Protein AF-A0A972MI60-F1 (afdb_monomer_lite)

Sequence (101 aa):
MVGKDPAAHAKLRHRAHRRRNSSFDRVSQPGEVEVTTVKISGMSCEHCVKRVARALESLPGVKNVRVSLEKGEATFEQPEGLSLDEIVRAIEEAGYRVVRT

Secondary structure (DSSP, 8-state):
-------------------------------S-EEEEEEEET--SHHHHHHHHHHHHTSTT-EEEEEETTTTEEEEEEPTT--HHHHHHHHHHTT-EEE--

pLDDT: mean 77.93, std 16.29, range [45.16, 92.56]

Foldseek 3Di:
DDDDDDDDDDDDDDDDDDDDPPPPPPPDDDDPWDKDKWAKPPDDDPVLQVLLQVLQVPDPPKAPWDADPPRNMIIIGDDPPDDPVNSQVSNVVSVIGTDDD

Structure (mmCIF, N/CA/C/O backbone):
data_AF-A0A972MI60-F1
#
_entry.id   AF-A0A972MI60-F1
#
loop_
_atom_site.group_PDB
_atom_site.id
_atom_site.type_symbol
_atom_site.label_atom_id
_atom_site.label_alt_id
_atom_site.label_comp_id
_atom_site.label_asym_id
_atom_site.label_entity_id
_atom_site.label_seq_id
_atom_site.pdbx_PDB_ins_code
_atom_site.Cartn_x
_atom_site.Cartn_y
_atom_site.Cartn_z
_atom_site.occupancy
_atom_site.B_iso_or_equiv
_atom_site.auth_seq_id
_atom_site.auth_comp_id
_atom_site.auth_asym_id
_atom_site.auth_atom_id
_atom_site.pdbx_PDB_model_num
ATOM 1 N N . MET A 1 1 ? 46.280 73.271 13.081 1.00 48.62 1 MET A N 1
ATOM 2 C CA . MET A 1 1 ? 45.981 72.738 14.426 1.00 48.62 1 MET A CA 1
ATOM 3 C C . MET A 1 1 ? 44.472 72.575 14.528 1.00 48.62 1 MET A C 1
ATOM 5 O O . MET A 1 1 ? 43.794 73.564 14.305 1.00 48.62 1 MET A O 1
ATOM 9 N N . VAL A 1 2 ? 44.017 71.353 14.858 1.00 52.25 2 VAL A N 1
ATOM 10 C CA . VAL A 1 2 ? 42.635 70.937 15.220 1.00 52.25 2 VAL A CA 1
ATOM 11 C C . VAL A 1 2 ? 41.615 70.967 14.062 1.00 52.25 2 VAL A C 1
ATOM 13 O O . VAL A 1 2 ? 41.444 72.001 13.444 1.00 52.25 2 VAL A O 1
ATOM 16 N N . GLY A 1 3 ? 40.886 69.915 13.673 1.00 49.72 3 GLY A N 1
ATOM 17 C CA . GLY A 1 3 ? 40.716 68.510 14.087 1.00 49.72 3 GLY A CA 1
ATOM 18 C C . GLY A 1 3 ? 40.156 67.733 12.865 1.00 49.72 3 GLY A C 1
ATOM 19 O O . GLY A 1 3 ? 39.648 68.353 11.938 1.00 49.72 3 GLY A O 1
ATOM 20 N N . LYS A 1 4 ? 40.404 66.428 12.675 1.00 45.16 4 LYS A N 1
ATOM 21 C CA . LYS A 1 4 ? 39.762 65.295 13.373 1.00 45.16 4 LYS A CA 1
ATOM 22 C C . LYS A 1 4 ? 38.229 65.425 13.254 1.00 45.16 4 LYS A C 1
ATOM 24 O O . LYS A 1 4 ? 37.689 66.374 13.795 1.00 45.16 4 LYS A O 1
ATOM 29 N N . ASP A 1 5 ? 37.433 64.585 12.599 1.00 56.34 5 ASP A N 1
ATOM 30 C CA . ASP A 1 5 ? 37.526 63.204 12.117 1.00 56.34 5 ASP A CA 1
ATOM 31 C C . ASP A 1 5 ? 36.187 62.895 11.369 1.00 56.34 5 ASP A C 1
ATOM 33 O O . ASP A 1 5 ? 35.331 63.779 11.271 1.00 56.34 5 ASP A O 1
ATOM 37 N N . PRO A 1 6 ? 35.981 61.678 10.830 1.00 57.41 6 PRO A N 1
ATOM 38 C CA . PRO A 1 6 ? 35.055 61.358 9.744 1.00 57.41 6 PRO A CA 1
ATOM 39 C C . PRO A 1 6 ? 33.630 61.002 10.201 1.00 57.41 6 PRO A C 1
ATOM 41 O O . PRO A 1 6 ? 33.402 60.580 11.330 1.00 57.41 6 PRO A O 1
ATOM 44 N N . ALA A 1 7 ? 32.673 61.060 9.273 1.00 54.12 7 ALA A N 1
ATOM 45 C CA . ALA A 1 7 ? 31.359 60.425 9.413 1.00 54.12 7 ALA A CA 1
ATOM 46 C C . ALA A 1 7 ? 31.025 59.716 8.087 1.00 54.12 7 ALA A C 1
ATOM 48 O O . ALA A 1 7 ? 30.754 60.353 7.076 1.00 54.12 7 ALA A O 1
ATOM 49 N N . ALA A 1 8 ? 31.311 58.419 7.973 1.00 52.75 8 ALA A N 1
ATOM 50 C CA . ALA A 1 8 ? 30.439 57.318 8.394 1.00 52.75 8 ALA A CA 1
ATOM 51 C C . ALA A 1 8 ? 29.156 57.242 7.547 1.00 52.75 8 ALA A C 1
ATOM 53 O O . ALA A 1 8 ? 28.130 57.856 7.835 1.00 52.75 8 ALA A O 1
ATOM 54 N N . HIS A 1 9 ? 29.243 56.435 6.488 1.00 49.03 9 HIS A N 1
ATOM 55 C CA . HIS A 1 9 ? 28.137 56.052 5.625 1.00 49.03 9 HIS A CA 1
ATOM 56 C C . HIS A 1 9 ? 27.195 55.121 6.401 1.00 49.03 9 HIS A C 1
ATOM 58 O O . HIS A 1 9 ? 27.429 53.923 6.548 1.00 49.03 9 HIS A O 1
ATOM 64 N N . ALA A 1 10 ? 26.133 55.705 6.941 1.00 54.72 10 ALA A N 1
ATOM 65 C CA . ALA A 1 10 ? 25.002 54.984 7.488 1.00 54.72 10 ALA A CA 1
ATOM 66 C C . ALA A 1 10 ? 24.075 54.537 6.345 1.00 54.72 10 ALA A C 1
ATOM 68 O O . ALA A 1 10 ? 23.668 55.381 5.546 1.00 54.72 10 ALA A O 1
ATOM 69 N N . LYS A 1 11 ? 23.673 53.253 6.337 1.00 52.09 11 LYS A N 1
ATOM 70 C CA . LYS A 1 11 ? 22.268 52.772 6.397 1.00 52.09 11 LYS A CA 1
ATOM 71 C C . LYS A 1 11 ? 22.092 51.350 5.819 1.00 52.09 11 LYS A C 1
ATOM 73 O O . LYS A 1 11 ? 22.325 51.126 4.643 1.00 52.09 11 LYS A O 1
ATOM 78 N N . LEU A 1 12 ? 21.535 50.475 6.674 1.00 58.25 12 LEU A N 1
ATOM 79 C CA . LEU A 1 12 ? 20.403 49.555 6.423 1.00 58.25 12 LEU A CA 1
A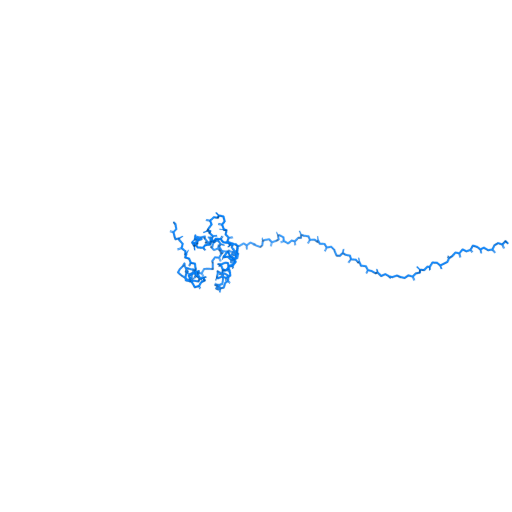TOM 80 C C . LEU A 1 12 ? 20.607 48.459 5.3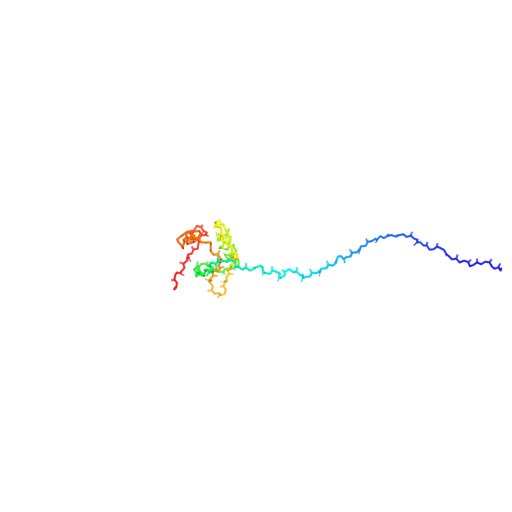40 1.00 58.25 12 LEU A C 1
ATOM 82 O O . LEU A 1 12 ? 20.777 48.746 4.167 1.00 58.25 12 LEU A O 1
ATOM 86 N N . ARG A 1 13 ? 20.455 47.162 5.637 1.00 58.28 13 ARG A N 1
ATOM 87 C CA . ARG A 1 13 ? 19.143 46.511 5.804 1.00 58.28 13 ARG A CA 1
ATOM 88 C C . ARG A 1 13 ? 19.256 45.113 6.424 1.00 58.28 13 ARG A C 1
ATOM 90 O O . ARG A 1 13 ? 20.141 44.325 6.122 1.00 58.28 13 ARG A O 1
ATOM 97 N N . HIS A 1 14 ? 18.270 44.842 7.266 1.00 61.66 14 HIS A N 1
ATOM 98 C CA . HIS A 1 14 ? 17.932 43.597 7.938 1.00 61.66 14 HIS A CA 1
ATOM 99 C C . HIS A 1 14 ? 17.970 42.344 7.051 1.00 61.66 14 HIS A C 1
ATOM 101 O O . HIS A 1 14 ? 17.359 42.323 5.983 1.00 61.66 14 HIS A O 1
ATOM 107 N N . ARG A 1 15 ? 18.493 41.238 7.598 1.00 54.81 15 ARG A N 1
ATOM 108 C CA . ARG A 1 15 ? 17.901 39.910 7.372 1.00 54.81 15 ARG A CA 1
ATOM 109 C C . ARG A 1 15 ? 18.193 38.971 8.543 1.00 54.81 15 ARG A C 1
ATOM 111 O O . ARG A 1 15 ? 19.165 38.226 8.557 1.00 54.81 15 ARG A O 1
ATOM 118 N N . ALA A 1 16 ? 17.319 39.030 9.547 1.00 61.75 16 ALA A N 1
ATOM 119 C CA . ALA A 1 16 ? 17.222 38.016 10.587 1.00 61.75 16 ALA A CA 1
ATOM 120 C C . ALA A 1 16 ? 16.815 36.685 9.936 1.00 61.75 16 ALA A C 1
ATOM 122 O O . ALA A 1 16 ? 15.665 36.503 9.528 1.00 61.75 16 ALA A O 1
ATOM 123 N N . HIS A 1 17 ? 17.764 35.760 9.799 1.00 60.81 17 HIS A N 1
ATOM 124 C CA . HIS A 1 17 ? 17.464 34.411 9.345 1.00 60.81 17 HIS A CA 1
ATOM 125 C C . HIS A 1 17 ? 16.968 33.571 10.524 1.00 60.81 17 HIS A C 1
ATOM 127 O O . HIS A 1 17 ? 17.683 33.263 11.472 1.00 60.81 17 HIS A O 1
ATOM 133 N N . ARG A 1 18 ? 15.664 33.302 10.426 1.00 60.22 18 ARG A N 1
ATOM 134 C CA . ARG A 1 18 ? 14.768 32.529 11.285 1.00 60.22 18 ARG A CA 1
ATOM 135 C C . ARG A 1 18 ? 15.416 31.353 12.021 1.00 60.22 18 ARG A C 1
ATOM 137 O O . ARG A 1 18 ? 16.056 30.495 11.417 1.00 60.22 18 ARG A O 1
ATOM 144 N N . ARG A 1 19 ? 15.060 31.253 13.307 1.00 61.72 19 ARG A N 1
ATOM 145 C CA . ARG A 1 19 ? 15.049 30.016 14.097 1.00 61.72 19 ARG A CA 1
ATOM 146 C C . ARG A 1 19 ? 14.466 28.861 13.269 1.00 61.72 19 ARG A C 1
ATOM 148 O O . ARG A 1 19 ? 13.345 28.977 12.777 1.00 61.72 19 ARG A O 1
ATOM 155 N N . ARG A 1 20 ? 15.171 27.732 13.183 1.00 60.78 20 ARG A N 1
ATOM 156 C CA . ARG A 1 20 ? 14.555 26.431 12.885 1.00 60.78 20 ARG A CA 1
ATOM 157 C C . ARG A 1 20 ? 14.659 25.565 14.127 1.00 60.78 20 ARG A C 1
ATOM 159 O O . ARG A 1 20 ? 15.610 24.822 14.313 1.00 60.78 20 ARG A O 1
ATOM 166 N N . ASN A 1 21 ? 13.670 25.739 14.996 1.00 53.00 21 ASN A N 1
ATOM 167 C CA . ASN A 1 21 ? 13.354 24.777 16.033 1.00 53.00 21 ASN A CA 1
ATOM 168 C C . ASN A 1 21 ? 12.834 23.521 15.313 1.00 53.00 21 ASN A C 1
ATOM 170 O O . ASN A 1 21 ? 11.699 23.518 14.843 1.00 53.00 21 ASN A O 1
ATOM 174 N N . SER A 1 22 ? 13.677 22.500 15.153 1.00 53.69 22 SER A N 1
ATOM 175 C CA . SER A 1 22 ? 13.284 21.173 14.656 1.00 53.69 22 SER A CA 1
ATOM 176 C C . SER A 1 22 ? 12.567 20.414 15.772 1.00 53.69 22 SER A C 1
ATOM 178 O O . SER A 1 22 ? 13.069 19.440 16.317 1.00 53.69 22 SER A O 1
ATOM 180 N N . SER A 1 23 ? 11.417 20.944 16.176 1.00 55.81 23 SER A N 1
ATOM 181 C CA . SER A 1 23 ? 10.485 20.319 17.106 1.00 55.81 23 SER A CA 1
ATOM 182 C C . SER A 1 23 ? 9.253 19.955 16.284 1.00 55.81 23 SER A C 1
ATOM 184 O O . SER A 1 23 ? 8.249 20.661 16.303 1.00 55.81 23 SER A O 1
ATOM 186 N N . PHE A 1 24 ? 9.384 18.930 15.440 1.00 49.59 24 PHE A N 1
ATOM 187 C CA . PHE A 1 24 ? 8.270 18.392 14.652 1.00 49.59 24 PHE A CA 1
ATOM 188 C C . PHE A 1 24 ? 8.253 16.861 14.658 1.00 49.59 24 PHE A C 1
ATOM 190 O O . PHE A 1 24 ? 7.755 16.237 13.738 1.00 49.59 24 PHE A O 1
ATOM 197 N N . ASP A 1 25 ? 8.739 16.248 15.732 1.00 49.25 25 ASP A N 1
ATOM 198 C CA . ASP A 1 25 ? 8.526 14.826 16.005 1.00 49.25 25 ASP A CA 1
ATOM 199 C C . ASP A 1 25 ? 7.581 14.681 17.203 1.00 49.25 25 ASP A C 1
ATOM 201 O O . ASP A 1 25 ? 7.781 13.883 18.112 1.00 49.25 25 ASP A O 1
ATOM 205 N N . ARG A 1 26 ? 6.517 15.495 17.231 1.00 52.25 26 ARG A N 1
ATOM 206 C CA . ARG A 1 26 ? 5.305 15.150 17.980 1.00 52.25 26 ARG A CA 1
ATOM 207 C C . ARG A 1 26 ? 4.517 14.171 17.115 1.00 52.25 26 ARG A C 1
ATOM 209 O O . ARG A 1 26 ? 3.512 14.543 16.516 1.00 52.25 26 ARG A O 1
ATOM 216 N N . VAL A 1 27 ? 5.014 12.940 17.000 1.00 55.94 27 VAL A N 1
ATOM 217 C CA . VAL A 1 27 ? 4.201 11.831 16.493 1.00 55.94 27 VAL A CA 1
ATOM 218 C C . VAL A 1 27 ? 3.086 11.624 17.514 1.00 55.94 27 VAL A C 1
ATOM 220 O O . VAL A 1 27 ? 3.298 11.090 18.601 1.00 55.94 27 VAL A O 1
ATOM 223 N N . SER A 1 28 ? 1.925 12.185 17.185 1.00 55.56 28 SER A N 1
ATOM 224 C CA . SER A 1 28 ? 0.672 12.023 17.907 1.00 55.56 28 SER A CA 1
ATOM 225 C C . SER A 1 28 ? 0.302 10.547 17.967 1.00 55.56 28 SER A C 1
ATOM 227 O O . SER A 1 28 ? 0.461 9.819 16.990 1.00 55.56 28 SER A O 1
ATOM 229 N N . GLN A 1 29 ? -0.173 10.130 19.136 1.00 57.91 29 GLN A N 1
ATOM 230 C CA . GLN A 1 29 ? -0.570 8.763 19.450 1.00 57.91 29 GLN A CA 1
ATOM 231 C C . GLN A 1 29 ? -1.501 8.179 18.371 1.00 57.91 29 GLN A C 1
ATOM 233 O O . GLN A 1 29 ? -2.501 8.825 18.043 1.00 57.91 29 GLN A O 1
ATOM 238 N N . PRO A 1 30 ? -1.215 6.979 17.833 1.00 56.12 30 PRO A N 1
ATOM 239 C CA . PRO A 1 30 ? -2.173 6.283 16.993 1.00 56.12 30 PRO A CA 1
ATOM 240 C C . PRO A 1 30 ? -3.348 5.847 17.878 1.00 56.12 30 PRO A C 1
ATOM 242 O O . PRO A 1 30 ? -3.177 5.061 18.810 1.00 56.12 30 PRO A O 1
ATOM 245 N N . GLY A 1 31 ? -4.535 6.400 17.605 1.00 58.16 31 GLY A N 1
ATOM 246 C CA . GLY A 1 31 ? -5.793 5.721 17.932 1.00 58.16 31 GLY A CA 1
ATOM 247 C C . GLY A 1 31 ? -5.840 4.379 17.203 1.00 58.16 31 GLY A C 1
ATOM 248 O O . GLY A 1 31 ? -4.995 4.152 16.348 1.00 58.16 31 GLY A O 1
ATOM 249 N N . GLU A 1 32 ? -6.771 3.493 17.546 1.00 62.56 32 GLU A N 1
ATOM 250 C CA . GLU A 1 32 ? -6.957 2.193 16.880 1.00 62.56 32 GLU A CA 1
ATOM 251 C C . GLU A 1 32 ? -6.909 2.334 15.348 1.00 62.56 32 GLU A C 1
ATOM 253 O O . GLU A 1 32 ? -7.868 2.731 14.694 1.00 62.56 32 GLU A O 1
ATOM 258 N N . VAL A 1 33 ? -5.730 2.089 14.784 1.00 71.25 33 VAL A N 1
ATOM 259 C CA . VAL A 1 33 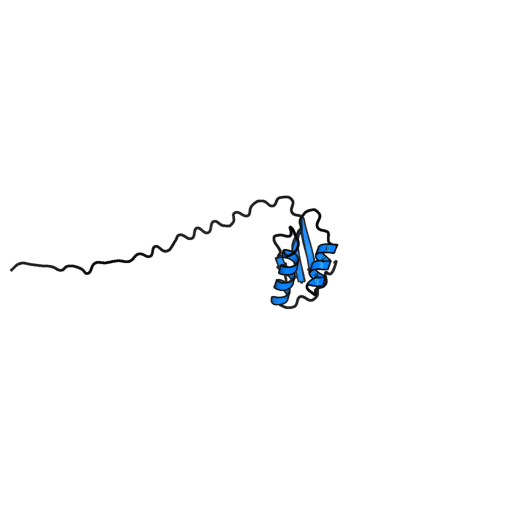? -5.440 2.098 13.357 1.00 71.25 33 VAL A CA 1
ATOM 260 C C . VAL A 1 33 ? -4.844 0.741 13.081 1.00 71.25 33 VAL A C 1
ATOM 262 O O . VAL A 1 33 ? -3.808 0.367 13.638 1.00 71.25 33 VAL A O 1
ATOM 265 N N . GLU A 1 34 ? -5.544 -0.036 12.268 1.00 84.25 34 GLU A N 1
ATOM 266 C CA . GLU A 1 34 ? -5.049 -1.347 11.905 1.00 84.25 34 GLU A CA 1
ATOM 267 C C . GLU A 1 34 ? -3.985 -1.159 10.827 1.00 84.25 34 GLU A C 1
ATOM 269 O O . GLU A 1 34 ? -4.242 -0.632 9.742 1.00 84.25 34 GLU A O 1
ATOM 274 N N . VAL A 1 35 ? -2.749 -1.523 11.158 1.00 89.06 35 VAL A N 1
ATOM 275 C CA . VAL A 1 35 ? -1.642 -1.456 10.208 1.00 89.06 35 VAL A CA 1
ATOM 276 C C . VAL A 1 35 ? -1.669 -2.720 9.367 1.00 89.06 35 VAL A C 1
ATOM 278 O O . VAL A 1 35 ? -1.342 -3.806 9.845 1.00 89.06 35 VAL A O 1
ATOM 281 N N . THR A 1 36 ? -1.997 -2.558 8.092 1.00 89.44 36 THR A N 1
ATOM 282 C CA . THR A 1 36 ? -2.109 -3.663 7.144 1.00 89.44 36 THR A CA 1
ATOM 283 C C . THR A 1 36 ? -0.953 -3.625 6.171 1.00 89.44 36 THR A C 1
ATOM 285 O O . THR A 1 36 ? -0.585 -2.576 5.646 1.00 89.44 36 THR A O 1
ATOM 288 N N . THR A 1 37 ? -0.348 -4.791 5.953 1.00 91.44 37 THR A N 1
ATOM 289 C CA . THR A 1 37 ? 0.733 -4.974 4.983 1.00 91.44 37 THR A CA 1
ATOM 290 C C . THR A 1 37 ? 0.282 -5.934 3.897 1.00 91.44 37 THR A C 1
ATOM 292 O O . THR A 1 37 ? -0.224 -7.017 4.186 1.00 91.44 37 THR A O 1
ATOM 295 N N . VAL A 1 38 ? 0.477 -5.540 2.641 1.00 91.38 38 VAL A N 1
ATOM 296 C CA . VAL A 1 38 ? 0.137 -6.337 1.461 1.00 91.38 38 VAL A CA 1
ATOM 297 C C . VAL A 1 38 ? 1.346 -6.444 0.538 1.00 91.38 38 VAL A C 1
ATOM 299 O O . VAL A 1 38 ? 2.050 -5.457 0.314 1.00 91.38 38 VAL A O 1
ATOM 302 N N . LYS A 1 39 ? 1.590 -7.629 -0.033 1.00 91.94 39 LYS A N 1
ATOM 303 C CA . LYS A 1 39 ? 2.597 -7.779 -1.091 1.00 91.94 39 LYS A CA 1
ATOM 304 C C . LYS A 1 39 ? 2.010 -7.352 -2.423 1.00 91.94 39 LYS A C 1
ATOM 306 O O . LYS A 1 39 ? 0.868 -7.688 -2.732 1.00 91.94 39 LYS A O 1
ATOM 311 N N . ILE A 1 40 ? 2.795 -6.654 -3.233 1.00 91.19 40 ILE A N 1
ATOM 312 C CA . ILE A 1 40 ? 2.354 -6.138 -4.527 1.00 91.19 40 ILE A CA 1
ATOM 313 C C . ILE A 1 40 ? 3.326 -6.604 -5.601 1.00 91.19 40 ILE A C 1
ATOM 315 O O . ILE A 1 40 ? 4.523 -6.327 -5.554 1.00 91.19 40 ILE A O 1
ATOM 319 N N . SER A 1 41 ? 2.789 -7.301 -6.597 1.00 89.06 41 SER A N 1
ATOM 320 C CA . SER A 1 41 ? 3.532 -7.741 -7.770 1.00 89.06 41 SER A CA 1
ATOM 321 C C . SER A 1 41 ? 3.466 -6.698 -8.886 1.00 89.06 41 SER A C 1
ATOM 323 O O . SER A 1 41 ? 2.470 -5.988 -9.041 1.00 89.06 41 SER A O 1
ATOM 325 N N . GLY A 1 42 ? 4.540 -6.614 -9.675 1.00 85.38 42 GLY A N 1
ATOM 326 C CA . GLY A 1 42 ? 4.673 -5.673 -10.793 1.00 85.38 42 GLY A CA 1
ATOM 327 C C . GLY A 1 42 ? 5.312 -4.325 -10.438 1.00 85.38 42 GLY A C 1
ATOM 328 O O . GLY A 1 42 ? 5.453 -3.473 -11.313 1.00 85.38 42 GLY A O 1
ATOM 329 N N . MET A 1 43 ? 5.734 -4.108 -9.186 1.00 90.50 43 MET A N 1
ATOM 330 C CA . MET A 1 43 ? 6.557 -2.946 -8.835 1.00 90.50 43 MET A CA 1
ATOM 331 C C . MET A 1 43 ? 8.020 -3.208 -9.208 1.00 90.50 43 MET A C 1
ATOM 333 O O . MET A 1 43 ? 8.646 -4.109 -8.660 1.00 90.50 43 MET A O 1
ATOM 337 N N . SER A 1 44 ? 8.577 -2.412 -10.123 1.00 87.06 44 SER A N 1
ATOM 338 C CA . SER A 1 44 ? 9.980 -2.566 -10.560 1.00 87.06 44 SER A CA 1
ATOM 339 C C . SER A 1 44 ? 10.785 -1.265 -10.550 1.00 87.06 44 SER A C 1
ATOM 341 O O . SER A 1 44 ? 11.985 -1.284 -10.798 1.00 87.06 44 SER A O 1
ATOM 343 N N . CYS A 1 45 ? 10.150 -0.126 -10.268 1.00 89.56 45 CYS A N 1
ATOM 344 C CA . CYS A 1 45 ? 10.778 1.197 -10.265 1.00 89.56 45 CYS A CA 1
ATOM 345 C C . CYS A 1 45 ? 10.131 2.109 -9.217 1.00 89.56 45 CYS A C 1
ATOM 347 O O . CYS A 1 45 ? 8.968 1.924 -8.853 1.00 89.56 45 CYS A O 1
ATOM 349 N N . GLU A 1 46 ? 10.829 3.173 -8.814 1.00 85.69 46 GLU A N 1
ATOM 350 C CA . GLU A 1 46 ? 10.305 4.190 -7.884 1.00 85.69 46 GLU A CA 1
ATOM 351 C C . GLU A 1 46 ? 9.021 4.872 -8.387 1.00 85.69 46 GLU A C 1
ATOM 353 O O . GLU A 1 46 ? 8.171 5.294 -7.605 1.00 85.69 46 GLU A O 1
ATOM 358 N N . HIS A 1 47 ? 8.838 4.965 -9.706 1.00 88.12 47 HIS A N 1
ATOM 359 C CA . HIS A 1 47 ? 7.597 5.479 -10.289 1.00 88.12 47 HIS A CA 1
ATOM 360 C C . HIS A 1 47 ? 6.405 4.549 -10.016 1.00 88.12 47 HIS A C 1
ATOM 362 O O . HIS A 1 47 ? 5.300 5.031 -9.766 1.00 88.12 47 HIS A O 1
ATOM 368 N N . CYS A 1 48 ? 6.625 3.230 -10.006 1.00 89.56 48 CYS A N 1
ATOM 369 C CA . CYS A 1 48 ? 5.592 2.250 -9.677 1.00 89.56 48 CYS A CA 1
ATOM 370 C C . CYS A 1 48 ? 5.171 2.371 -8.212 1.00 89.56 48 CYS A C 1
ATOM 372 O O . CYS A 1 48 ? 3.980 2.427 -7.916 1.00 89.56 48 CYS A O 1
ATOM 374 N N . VAL A 1 49 ? 6.157 2.521 -7.322 1.00 90.38 49 VAL A N 1
ATOM 375 C CA . VAL A 1 49 ? 5.962 2.748 -5.881 1.00 90.38 49 VAL A CA 1
ATOM 376 C C . VAL A 1 49 ? 5.043 3.947 -5.645 1.00 90.38 49 VAL A C 1
ATOM 378 O O . VAL A 1 49 ? 4.045 3.837 -4.938 1.00 90.38 49 VAL A O 1
ATOM 381 N N . LYS A 1 50 ? 5.326 5.085 -6.295 1.00 91.56 50 LYS A N 1
ATOM 382 C CA . LYS A 1 50 ? 4.504 6.302 -6.175 1.00 91.56 50 LYS A CA 1
ATOM 383 C C . LYS A 1 50 ? 3.078 6.107 -6.687 1.00 91.56 50 LYS A C 1
ATOM 385 O O . LYS A 1 50 ? 2.151 6.692 -6.133 1.00 91.56 50 LYS A O 1
ATOM 390 N N . ARG A 1 51 ? 2.896 5.319 -7.750 1.00 92.56 51 ARG A N 1
ATOM 391 C CA . ARG A 1 51 ? 1.573 5.046 -8.327 1.00 92.56 51 ARG A CA 1
ATOM 392 C C . ARG A 1 51 ? 0.717 4.212 -7.378 1.00 92.56 51 ARG A C 1
ATOM 394 O O . ARG A 1 51 ? -0.433 4.563 -7.146 1.00 92.56 51 ARG A O 1
ATOM 401 N N . VAL A 1 52 ? 1.306 3.167 -6.801 1.00 92.25 52 VAL A N 1
ATOM 402 C CA . VAL A 1 52 ? 0.672 2.321 -5.783 1.00 92.25 52 VAL A CA 1
ATOM 403 C C . VAL A 1 52 ? 0.340 3.124 -4.527 1.00 92.25 52 VAL A C 1
ATOM 405 O O . VAL A 1 52 ? -0.785 3.052 -4.044 1.00 92.25 52 VAL A O 1
ATOM 408 N N . ALA A 1 53 ? 1.289 3.923 -4.028 1.00 92.31 53 ALA A N 1
ATOM 409 C CA . ALA A 1 53 ? 1.066 4.761 -2.854 1.00 92.31 53 ALA A CA 1
ATOM 410 C C . ALA A 1 53 ? -0.134 5.695 -3.063 1.00 92.31 53 ALA A C 1
ATOM 412 O O . ALA A 1 53 ? -1.054 5.688 -2.255 1.00 92.31 53 ALA A O 1
ATOM 413 N N . ARG A 1 54 ? -0.196 6.389 -4.208 1.00 92.50 54 ARG A N 1
ATOM 414 C CA . ARG A 1 54 ? -1.336 7.254 -4.546 1.00 92.50 54 ARG A CA 1
ATOM 415 C C . ARG A 1 54 ? -2.665 6.512 -4.643 1.00 92.50 54 ARG A C 1
ATOM 417 O O . ARG A 1 54 ? -3.682 7.089 -4.282 1.00 92.50 54 ARG A O 1
ATOM 424 N N . ALA A 1 55 ? -2.673 5.283 -5.155 1.00 92.31 55 ALA A N 1
ATOM 425 C CA . ALA A 1 55 ? -3.892 4.482 -5.237 1.00 92.31 55 ALA A CA 1
ATOM 426 C C . ALA A 1 55 ? -4.434 4.155 -3.838 1.00 92.31 55 ALA A C 1
ATOM 428 O O . ALA A 1 55 ? -5.621 4.326 -3.583 1.00 92.31 55 ALA A O 1
ATOM 429 N N . LEU A 1 56 ? -3.543 3.781 -2.914 1.00 91.12 56 LEU A N 1
ATOM 430 C CA . LEU A 1 56 ? -3.881 3.532 -1.512 1.00 91.12 56 LEU A CA 1
ATOM 431 C C . LEU A 1 56 ? -4.298 4.809 -0.776 1.00 91.12 56 LEU A C 1
ATOM 433 O O . LEU A 1 56 ? -5.288 4.801 -0.059 1.00 91.12 56 LEU A O 1
ATOM 437 N N . GLU A 1 57 ? -3.591 5.921 -0.978 1.00 91.25 57 GLU A N 1
ATOM 438 C CA . GLU A 1 57 ? -3.945 7.225 -0.395 1.00 91.25 57 GLU A CA 1
ATOM 439 C C . GLU A 1 57 ? -5.269 7.782 -0.941 1.00 91.25 57 GLU A C 1
ATOM 441 O O . GLU A 1 57 ? -5.885 8.641 -0.313 1.00 91.25 57 GLU A O 1
ATOM 446 N N . SER A 1 58 ? -5.710 7.313 -2.112 1.00 90.56 58 SER A N 1
ATOM 447 C CA . SER A 1 58 ? -7.002 7.687 -2.687 1.00 90.56 58 SER A CA 1
ATOM 448 C C . SER A 1 58 ? -8.179 6.987 -2.005 1.00 90.56 58 SER A C 1
ATOM 450 O O . SER A 1 58 ? -9.322 7.401 -2.215 1.00 90.56 58 SER A O 1
ATOM 452 N N . LEU A 1 59 ? -7.929 5.937 -1.218 1.00 89.44 59 LEU A N 1
ATOM 453 C CA . LEU A 1 59 ? -8.969 5.243 -0.473 1.00 89.44 59 LEU A CA 1
ATOM 454 C C . LEU A 1 59 ? -9.407 6.071 0.744 1.00 89.44 59 LEU A C 1
ATOM 456 O O . LEU A 1 59 ? -8.573 6.639 1.457 1.00 89.44 59 LEU A O 1
ATOM 460 N N . PRO A 1 60 ? -10.717 6.135 1.027 1.00 85.38 60 PRO A N 1
ATOM 461 C CA . PRO A 1 60 ? -11.230 6.925 2.133 1.00 85.38 60 PRO A CA 1
ATOM 462 C C . PRO A 1 60 ? -10.737 6.364 3.470 1.00 85.38 60 PRO A C 1
ATOM 464 O O . PRO A 1 60 ? -10.974 5.208 3.799 1.00 85.38 60 PRO A O 1
ATOM 467 N N . GLY A 1 61 ? -10.072 7.212 4.257 1.00 86.62 61 GLY A N 1
ATOM 468 C CA . GLY A 1 61 ? -9.629 6.891 5.616 1.00 86.62 61 GLY A CA 1
ATOM 469 C C . GLY A 1 61 ? -8.283 6.170 5.718 1.00 86.62 61 GLY A C 1
ATOM 470 O O . GLY A 1 61 ? -7.776 6.045 6.831 1.00 86.62 61 GLY A O 1
ATOM 471 N N . VAL A 1 62 ? -7.670 5.777 4.598 1.00 90.06 62 VAL A N 1
ATOM 472 C CA . VAL A 1 62 ? -6.312 5.220 4.594 1.00 90.06 62 VAL A CA 1
ATOM 473 C C . VAL A 1 62 ? -5.293 6.306 4.944 1.00 90.06 62 VAL A C 1
ATOM 475 O O . VAL A 1 62 ? -5.355 7.432 4.444 1.00 90.06 62 VAL A O 1
ATOM 478 N N . LYS A 1 63 ? -4.349 5.979 5.831 1.00 88.62 63 LYS A N 1
ATOM 479 C CA . LYS A 1 63 ? -3.300 6.895 6.308 1.00 88.62 63 LYS A CA 1
ATOM 480 C C . LYS A 1 63 ? -1.945 6.198 6.393 1.00 88.62 63 LYS A C 1
ATOM 482 O O . LYS A 1 63 ? -1.839 4.987 6.227 1.00 88.62 63 LYS A O 1
ATOM 487 N N . ASN A 1 64 ? -0.892 6.992 6.605 1.00 89.44 64 ASN A N 1
ATOM 488 C CA . ASN A 1 64 ? 0.486 6.518 6.788 1.00 89.44 64 ASN A CA 1
ATOM 489 C C . ASN A 1 64 ? 0.926 5.457 5.756 1.00 89.44 64 ASN A C 1
ATOM 491 O O . ASN A 1 64 ? 1.566 4.463 6.098 1.00 89.44 64 ASN A O 1
ATOM 495 N N . VAL A 1 65 ? 0.604 5.685 4.478 1.00 92.06 65 VAL A N 1
ATOM 496 C CA . VAL A 1 65 ? 0.979 4.779 3.388 1.00 92.06 65 VAL A CA 1
ATOM 497 C C . VAL A 1 65 ? 2.495 4.777 3.206 1.00 92.06 65 VAL A C 1
ATOM 499 O O . VAL A 1 65 ? 3.128 5.807 2.970 1.00 92.06 65 VAL A O 1
ATOM 502 N N . ARG A 1 66 ? 3.088 3.592 3.298 1.00 91.25 66 ARG A N 1
ATOM 503 C CA . ARG A 1 66 ? 4.509 3.320 3.102 1.00 91.25 66 ARG A CA 1
ATOM 504 C C . ARG A 1 66 ? 4.650 2.172 2.125 1.00 91.25 66 ARG A C 1
ATOM 506 O O . ARG A 1 66 ? 4.145 1.085 2.360 1.00 91.25 66 ARG A O 1
ATOM 513 N N . VAL A 1 67 ? 5.362 2.400 1.033 1.00 92.12 67 VAL A N 1
ATOM 514 C CA . VAL A 1 67 ? 5.592 1.371 0.017 1.00 92.12 67 VAL A CA 1
ATOM 515 C C . VAL A 1 67 ? 7.086 1.090 -0.056 1.00 92.12 67 VAL A C 1
ATOM 517 O O . VAL A 1 67 ? 7.894 2.009 -0.184 1.00 92.12 67 VAL A O 1
ATOM 520 N N . SER A 1 68 ? 7.455 -0.183 0.042 1.00 90.38 68 SER A N 1
ATOM 521 C CA . SER A 1 68 ? 8.835 -0.657 0.045 1.00 90.38 68 SER A CA 1
ATOM 522 C C . SER A 1 68 ? 9.111 -1.462 -1.219 1.00 90.38 68 SER A C 1
ATOM 524 O O . SER A 1 68 ? 8.669 -2.602 -1.344 1.00 90.38 68 SER A O 1
ATOM 526 N N . LEU A 1 69 ? 9.892 -0.892 -2.143 1.00 88.94 69 LEU A N 1
ATOM 527 C CA . LEU A 1 69 ? 10.327 -1.598 -3.354 1.00 88.94 69 LEU A CA 1
ATOM 528 C C . LEU A 1 69 ? 11.254 -2.776 -3.026 1.00 88.94 69 LEU A C 1
ATOM 530 O O . LEU A 1 69 ? 11.134 -3.823 -3.646 1.00 88.94 69 LEU A O 1
ATOM 534 N N . GLU A 1 70 ? 12.125 -2.622 -2.023 1.00 88.31 70 GLU A N 1
ATOM 535 C CA . GLU A 1 70 ? 13.066 -3.669 -1.590 1.00 88.31 70 GLU A CA 1
ATOM 536 C C . GLU A 1 70 ? 12.356 -4.949 -1.144 1.00 88.31 70 GLU A C 1
ATOM 538 O O . GLU A 1 70 ? 12.821 -6.050 -1.421 1.00 88.31 70 GLU A O 1
ATOM 543 N N . LYS A 1 71 ? 11.215 -4.799 -0.462 1.00 87.75 71 LYS A N 1
ATOM 544 C CA . LYS A 1 71 ? 10.396 -5.925 -0.002 1.00 87.75 71 LYS A CA 1
ATOM 545 C C . LYS A 1 71 ? 9.315 -6.324 -1.008 1.00 87.75 71 LYS A C 1
ATOM 547 O O . LYS A 1 71 ? 8.831 -7.449 -0.964 1.00 87.75 71 LYS A O 1
ATOM 552 N N . GLY A 1 72 ? 8.933 -5.414 -1.905 1.00 89.81 72 GLY A N 1
ATOM 553 C CA . GLY A 1 72 ? 7.783 -5.588 -2.792 1.00 89.81 72 GLY A CA 1
ATOM 554 C C . GLY A 1 72 ? 6.447 -5.506 -2.048 1.00 89.81 72 GLY A C 1
ATOM 555 O O . GLY A 1 72 ? 5.504 -6.215 -2.389 1.00 89.81 72 GLY A O 1
ATOM 556 N N . GLU A 1 73 ? 6.361 -4.674 -1.008 1.00 92.00 73 GLU A N 1
ATOM 557 C CA . GLU A 1 73 ? 5.212 -4.621 -0.095 1.00 92.00 73 GLU A CA 1
ATOM 558 C C . GLU A 1 73 ? 4.755 -3.180 0.136 1.00 92.00 73 GLU A C 1
ATOM 560 O O . GLU A 1 73 ? 5.548 -2.240 0.055 1.00 92.00 73 GLU A O 1
ATOM 565 N N . ALA A 1 74 ? 3.473 -3.008 0.442 1.00 91.88 74 ALA A N 1
ATOM 566 C CA . ALA A 1 74 ? 2.904 -1.756 0.913 1.00 91.88 74 ALA A CA 1
ATOM 567 C C . ALA A 1 74 ? 2.299 -1.956 2.300 1.00 91.88 74 ALA A C 1
ATOM 569 O O . ALA A 1 74 ? 1.527 -2.886 2.519 1.00 91.88 74 ALA A O 1
ATOM 570 N N . THR A 1 75 ? 2.636 -1.058 3.214 1.00 91.88 75 THR A N 1
ATOM 571 C CA . THR A 1 75 ? 2.110 -0.979 4.571 1.00 91.88 75 THR A CA 1
ATOM 572 C C . THR A 1 75 ? 1.342 0.324 4.715 1.00 91.88 75 THR A C 1
ATOM 574 O O . THR A 1 75 ? 1.847 1.383 4.352 1.00 91.88 75 THR A O 1
ATOM 577 N N . PHE A 1 76 ? 0.131 0.272 5.240 1.00 92.06 76 PHE A N 1
ATOM 578 C CA . PHE A 1 76 ? -0.703 1.451 5.445 1.00 92.06 76 PHE A CA 1
ATOM 579 C C . PHE A 1 76 ? -1.615 1.234 6.646 1.00 92.06 76 PHE A C 1
ATOM 581 O O . PHE A 1 76 ? -1.894 0.104 7.041 1.00 92.06 76 PH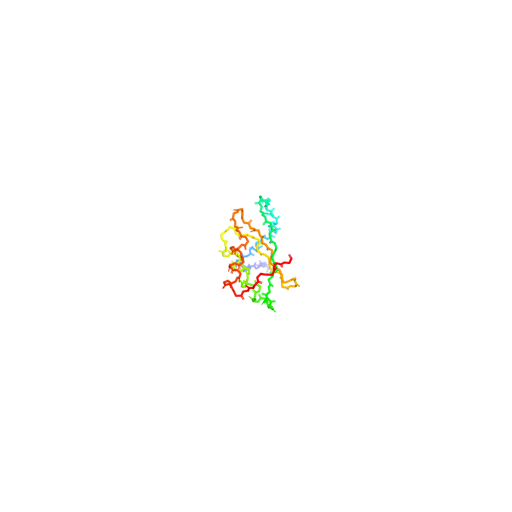E A O 1
ATOM 588 N N . GLU A 1 77 ? -2.066 2.331 7.234 1.00 90.56 77 GLU A N 1
ATOM 589 C CA . GLU A 1 77 ? -3.117 2.304 8.240 1.00 90.56 77 GLU A CA 1
ATOM 590 C C . GLU A 1 77 ? -4.456 2.243 7.517 1.00 90.56 77 GLU A C 1
ATOM 592 O O . GLU A 1 77 ? -4.811 3.175 6.786 1.00 90.56 77 GLU A O 1
ATOM 597 N N . GLN A 1 78 ? -5.177 1.140 7.698 1.00 86.06 78 GLN A N 1
ATOM 598 C CA . GLN A 1 78 ? -6.538 1.014 7.205 1.00 86.06 78 GLN A CA 1
ATOM 599 C C . GLN A 1 78 ? -7.541 1.492 8.264 1.00 86.06 78 GLN A C 1
ATOM 601 O O . GLN A 1 78 ? -7.340 1.244 9.458 1.00 86.06 78 GLN A O 1
ATOM 606 N N . PRO A 1 79 ? -8.615 2.190 7.857 1.00 84.69 79 PRO A N 1
ATOM 607 C CA . PRO A 1 79 ? -9.691 2.550 8.767 1.00 84.69 79 PRO A CA 1
ATOM 608 C C . PRO A 1 79 ? -10.577 1.332 9.061 1.00 84.69 79 PRO A C 1
ATOM 610 O O . PRO A 1 79 ? -10.716 0.429 8.231 1.00 84.69 79 PRO A O 1
ATOM 613 N N . GLU A 1 80 ? -11.232 1.340 10.220 1.00 79.44 80 GLU A N 1
ATOM 614 C CA . GLU A 1 80 ? -12.230 0.327 10.563 1.00 79.44 80 GLU A CA 1
ATOM 615 C C . GLU A 1 80 ? -13.383 0.354 9.540 1.00 79.44 80 GLU A C 1
ATOM 617 O O . GLU A 1 80 ? -13.997 1.395 9.299 1.00 79.44 80 GLU A O 1
ATOM 622 N N . GLY A 1 81 ? -13.642 -0.788 8.894 1.00 80.69 81 GLY A N 1
ATOM 623 C CA . GLY A 1 81 ? -14.695 -0.948 7.883 1.00 80.69 81 GLY A CA 1
ATOM 624 C C . GLY A 1 81 ? -14.221 -0.965 6.426 1.00 80.69 81 GLY A C 1
ATOM 625 O O . GLY A 1 81 ? -15.009 -1.309 5.543 1.00 80.69 81 GLY A O 1
ATOM 626 N N . LEU A 1 82 ? -12.948 -0.666 6.148 1.00 85.25 82 LEU A N 1
ATOM 627 C CA . LEU A 1 82 ? -12.400 -0.829 4.803 1.00 85.25 82 LEU A CA 1
ATOM 628 C C . LEU A 1 82 ? -11.966 -2.283 4.594 1.00 85.25 82 LEU A C 1
ATOM 630 O O . LEU A 1 82 ? -11.137 -2.825 5.318 1.00 85.25 82 LEU A O 1
ATOM 634 N N . SER A 1 83 ? -12.587 -2.944 3.621 1.00 87.62 83 SER A N 1
ATOM 635 C CA . SER A 1 83 ? -12.339 -4.362 3.365 1.00 87.62 83 SER A CA 1
ATOM 636 C C . SER A 1 83 ? -11.076 -4.561 2.534 1.00 87.62 83 SER A C 1
ATOM 638 O O . SER A 1 83 ? -10.786 -3.787 1.625 1.00 87.62 83 SER A O 1
ATOM 640 N N . LEU A 1 84 ? -10.378 -5.676 2.762 1.00 86.06 84 LEU A N 1
ATOM 641 C CA . LEU A 1 84 ? -9.246 -6.099 1.928 1.00 86.06 84 LEU A CA 1
ATOM 642 C C . LEU A 1 84 ? -9.588 -6.149 0.431 1.00 86.06 84 LEU A C 1
ATOM 644 O O . LEU A 1 84 ? -8.714 -5.891 -0.386 1.00 86.06 84 LEU A O 1
ATOM 648 N N . ASP A 1 85 ? -10.834 -6.460 0.072 1.00 89.75 85 ASP A N 1
ATOM 649 C CA . ASP A 1 85 ? -11.288 -6.466 -1.322 1.00 89.75 85 ASP A CA 1
ATOM 650 C C . ASP A 1 85 ? -11.212 -5.071 -1.966 1.00 89.75 85 ASP A C 1
ATOM 652 O O . ASP A 1 85 ? -10.642 -4.925 -3.040 1.00 89.75 85 ASP A O 1
ATOM 656 N N . GLU A 1 86 ? -11.659 -4.024 -1.266 1.00 90.31 86 GLU A N 1
ATOM 657 C CA . GLU A 1 86 ? -11.585 -2.629 -1.735 1.00 90.31 86 GLU A CA 1
ATOM 658 C C . GLU A 1 86 ? -10.129 -2.187 -1.950 1.00 90.31 86 GLU A C 1
ATOM 660 O O . GLU A 1 86 ? -9.802 -1.532 -2.940 1.00 90.31 86 GLU A O 1
ATOM 665 N N . ILE A 1 87 ? -9.229 -2.607 -1.052 1.00 89.56 87 ILE A N 1
ATOM 666 C CA . ILE A 1 87 ? -7.783 -2.354 -1.159 1.00 89.56 87 ILE A CA 1
ATOM 667 C C . ILE A 1 87 ? -7.224 -3.018 -2.415 1.00 89.56 87 ILE A C 1
ATOM 669 O O . ILE A 1 87 ? -6.507 -2.387 -3.193 1.00 89.56 87 ILE A O 1
ATOM 673 N N . VAL A 1 88 ? -7.535 -4.304 -2.602 1.00 91.00 88 VAL A N 1
ATOM 674 C CA . VAL A 1 88 ? -7.080 -5.075 -3.761 1.00 91.00 88 VAL A CA 1
ATOM 675 C C . VAL A 1 88 ? -7.592 -4.427 -5.041 1.00 91.00 88 VAL A C 1
ATOM 677 O O . VAL A 1 88 ? -6.789 -4.173 -5.935 1.00 91.00 88 VAL A O 1
ATOM 680 N N . ARG A 1 89 ? -8.878 -4.070 -5.094 1.00 92.12 89 ARG A N 1
ATOM 681 C CA . ARG A 1 89 ? -9.491 -3.410 -6.249 1.00 92.12 89 ARG A CA 1
ATOM 682 C C . ARG A 1 89 ? -8.805 -2.091 -6.587 1.00 92.12 89 ARG A C 1
ATOM 684 O O . ARG A 1 89 ? -8.437 -1.907 -7.739 1.00 92.12 89 ARG A O 1
ATOM 691 N N . ALA A 1 90 ? -8.529 -1.227 -5.611 1.00 91.31 90 ALA A N 1
ATOM 692 C CA . ALA A 1 90 ? -7.823 0.032 -5.868 1.00 91.31 90 ALA A CA 1
ATOM 693 C C . ALA A 1 90 ? -6.398 -0.178 -6.413 1.00 91.31 90 ALA A C 1
ATOM 695 O O . ALA A 1 90 ? -5.937 0.561 -7.288 1.00 91.31 90 ALA A O 1
ATOM 696 N N . ILE A 1 91 ? -5.692 -1.204 -5.926 1.00 90.69 91 ILE A N 1
ATOM 697 C CA . ILE A 1 91 ? -4.365 -1.577 -6.435 1.00 90.69 91 ILE A CA 1
ATOM 698 C C . ILE A 1 91 ? -4.466 -2.149 -7.863 1.00 90.69 91 ILE A C 1
ATOM 700 O O . ILE A 1 91 ? -3.633 -1.819 -8.713 1.00 90.69 91 ILE A O 1
ATOM 704 N N . GLU A 1 92 ? -5.491 -2.954 -8.149 1.00 91.06 92 GLU A N 1
ATOM 705 C CA . GLU A 1 92 ? -5.766 -3.502 -9.483 1.00 91.06 92 GLU A CA 1
ATOM 706 C C . GLU A 1 92 ? -6.174 -2.422 -10.489 1.00 91.06 92 GLU A C 1
ATOM 708 O O . GLU A 1 92 ? -5.673 -2.422 -11.614 1.00 91.06 92 GLU A O 1
ATOM 713 N N . GLU A 1 93 ? -6.975 -1.436 -10.083 1.00 90.69 93 GLU A N 1
ATOM 714 C CA . GLU A 1 93 ? -7.305 -0.257 -10.895 1.00 90.69 93 GLU A CA 1
ATOM 715 C C . GLU A 1 93 ? -6.067 0.599 -11.203 1.00 90.69 93 GLU A C 1
ATOM 717 O O . GLU A 1 93 ? -5.965 1.201 -12.274 1.00 90.69 93 GLU A O 1
ATOM 722 N N . ALA A 1 94 ? -5.070 0.599 -10.313 1.00 88.75 94 ALA A N 1
ATOM 723 C CA . ALA A 1 94 ? -3.768 1.212 -10.569 1.00 88.75 94 ALA A CA 1
ATOM 724 C C . ALA A 1 94 ? -2.858 0.377 -11.497 1.00 88.75 94 ALA A C 1
ATOM 726 O O . ALA A 1 94 ? -1.788 0.859 -11.894 1.00 88.75 94 ALA A O 1
ATOM 727 N N . GLY A 1 95 ? -3.280 -0.838 -11.862 1.00 89.62 95 GLY A N 1
ATOM 728 C CA . GLY A 1 95 ? -2.586 -1.750 -12.771 1.00 89.62 95 GLY A CA 1
ATOM 729 C C . GLY A 1 95 ? -1.615 -2.717 -12.091 1.00 89.62 95 GLY A C 1
ATOM 730 O O . GLY A 1 95 ? -0.704 -3.214 -12.753 1.00 89.62 95 GLY A O 1
ATOM 731 N N . TYR A 1 96 ? -1.772 -2.972 -10.790 1.00 91.69 96 TYR A N 1
ATOM 732 C CA . TYR A 1 96 ? -0.905 -3.869 -10.019 1.00 91.69 96 TYR A CA 1
ATOM 733 C C . TYR A 1 96 ? -1.698 -5.009 -9.391 1.00 91.69 96 TYR A C 1
ATOM 735 O O . TYR A 1 96 ? -2.910 -4.938 -9.261 1.00 91.69 96 TYR A O 1
ATOM 743 N N . ARG A 1 97 ? -1.015 -6.075 -8.967 1.00 89.50 97 ARG A N 1
ATOM 744 C CA . ARG A 1 97 ? -1.676 -7.229 -8.347 1.00 89.50 97 ARG A CA 1
ATOM 745 C C . ARG A 1 97 ? -1.224 -7.396 -6.909 1.00 89.50 97 ARG A C 1
ATOM 747 O O . ARG A 1 97 ? -0.024 -7.463 -6.649 1.00 89.50 97 ARG A O 1
ATOM 754 N N . VAL A 1 98 ? -2.176 -7.545 -5.994 1.00 90.88 98 VAL A N 1
ATOM 755 C CA . VAL A 1 98 ? -1.878 -7.944 -4.617 1.00 90.88 98 VAL A CA 1
ATOM 756 C C . VAL A 1 98 ? -1.617 -9.445 -4.567 1.00 90.88 98 VAL A C 1
ATOM 758 O O . VAL A 1 98 ? -2.429 -10.245 -5.031 1.00 90.88 98 VAL A O 1
ATOM 761 N N . VAL A 1 99 ? -0.482 -9.835 -3.995 1.00 86.62 99 VAL A N 1
ATOM 762 C CA . VAL A 1 99 ? -0.143 -11.235 -3.738 1.00 86.62 99 VAL A CA 1
ATOM 763 C C . VAL A 1 99 ? -0.441 -1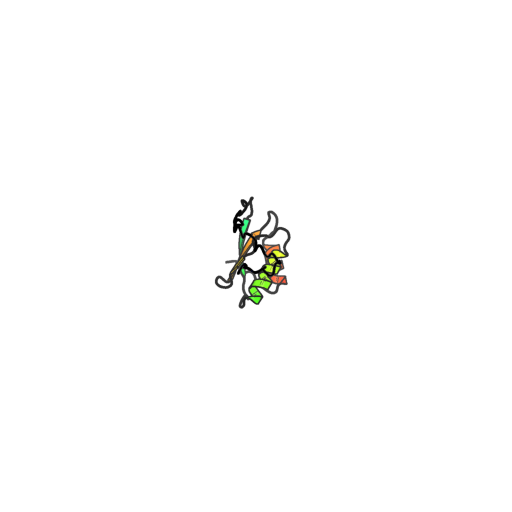1.510 -2.271 1.00 86.62 99 V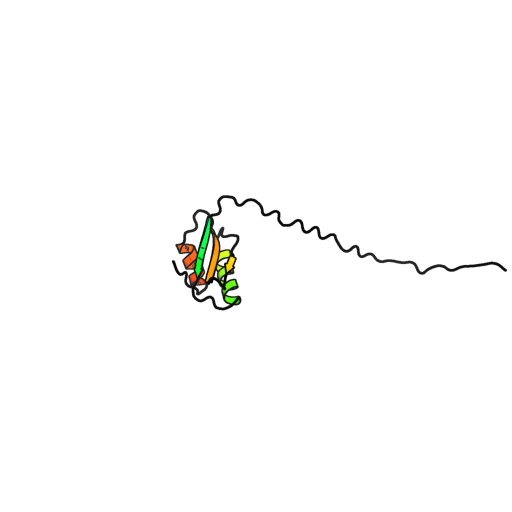AL A C 1
ATOM 765 O O . VAL A 1 99 ? 0.225 -10.982 -1.383 1.00 86.62 99 VAL A O 1
ATOM 768 N N . ARG A 1 100 ? -1.467 -12.320 -2.003 1.00 71.75 100 ARG A N 1
ATOM 769 C CA . ARG A 1 100 ? -1.691 -12.852 -0.656 1.00 71.75 100 ARG A CA 1
ATOM 770 C C . ARG A 1 100 ? -0.611 -13.899 -0.389 1.00 71.75 100 ARG A C 1
ATOM 772 O O . ARG A 1 100 ? -0.523 -14.873 -1.133 1.00 71.75 100 ARG A O 1
ATOM 779 N N . THR A 1 101 ? 0.236 -13.639 0.601 1.00 55.66 101 THR A N 1
ATOM 780 C CA . THR A 1 101 ? 1.263 -14.574 1.078 1.00 55.66 101 THR A CA 1
ATOM 781 C C . THR A 1 101 ? 0.834 -15.234 2.371 1.00 55.66 101 THR A C 1
ATOM 783 O O . THR A 1 101 ? -0.058 -14.671 3.042 1.00 55.66 101 THR A O 1
#

Radius of gyration: 26.99 Å; chains: 1; bounding box: 61×87×32 Å